Protein AF-A0AAV4P6A0-F1 (afdb_monomer)

Solvent-accessible surface area (backbone atoms only — not comparable to full-atom values): 8470 Å² total; per-residue (Å²): 112,60,69,64,52,51,50,52,52,66,58,44,40,60,53,52,48,51,50,48,66,57,45,41,59,52,51,48,50,50,47,65,57,45,40,60,52,51,45,49,50,44,66,57,47,37,61,52,52,46,50,51,46,65,57,45,41,61,52,51,49,51,50,50,66,61,45,46,62,52,52,49,50,53,38,52,74,75,37,68,89,52,31,65,61,45,67,57,46,43,61,51,51,52,49,51,48,65,58,46,43,61,51,51,47,50,49,45,66,56,47,38,60,51,51,45,48,50,46,65,56,47,38,61,51,51,48,50,50,46,65,58,46,42,61,53,52,49,50,50,48,65,55,44,42,61,52,50,54,54,50,53,49,67,76,47,67,131

Radius of gyration: 32.52 Å; Cα contacts (8 Å, |Δi|>4): 75; chains: 1; bounding box: 69×30×82 Å

Structure (mmCIF, N/CA/C/O backbone):
data_AF-A0AAV4P6A0-F1
#
_entry.id   AF-A0AAV4P6A0-F1
#
loop_
_atom_site.group_PDB
_atom_site.id
_atom_site.type_symbol
_atom_site.label_atom_id
_atom_site.label_alt_id
_atom_site.label_comp_id
_atom_site.label_asym_id
_atom_site.label_entity_id
_atom_site.label_seq_id
_atom_site.pdbx_PDB_ins_code
_atom_site.Cartn_x
_atom_site.Cartn_y
_atom_site.Cartn_z
_atom_site.occupancy
_atom_site.B_iso_or_equiv
_atom_site.auth_seq_id
_atom_site.auth_comp_id
_atom_site.auth_asym_id
_atom_site.auth_atom_id
_atom_site.pdbx_PDB_model_num
ATOM 1 N N . MET A 1 1 ? 52.052 -4.033 -24.718 1.00 58.22 1 MET A N 1
ATOM 2 C CA . MET A 1 1 ? 50.921 -3.395 -24.006 1.00 58.22 1 MET A CA 1
ATOM 3 C C . MET A 1 1 ? 49.819 -2.939 -24.967 1.00 58.22 1 MET A C 1
ATOM 5 O O . MET A 1 1 ? 48.699 -3.402 -24.805 1.00 58.22 1 MET A O 1
ATOM 9 N N . CYS A 1 2 ? 50.126 -2.152 -26.010 1.00 71.12 2 CYS A N 1
ATOM 10 C CA . CYS A 1 2 ? 49.137 -1.702 -27.014 1.00 71.12 2 CYS A CA 1
ATOM 11 C C . CYS A 1 2 ? 48.278 -2.815 -27.665 1.00 71.12 2 CYS A C 1
ATOM 13 O O . CYS A 1 2 ? 47.063 -2.651 -27.709 1.00 71.12 2 CYS A O 1
ATOM 15 N N . PRO A 1 3 ? 48.831 -3.968 -28.106 1.00 77.19 3 PRO A N 1
ATOM 16 C CA . PRO A 1 3 ? 48.034 -4.987 -28.805 1.00 77.19 3 PRO A CA 1
ATOM 17 C C . PRO A 1 3 ? 47.009 -5.700 -27.911 1.00 77.19 3 PRO A C 1
ATOM 19 O O . PRO A 1 3 ? 45.880 -5.943 -28.327 1.00 77.19 3 PRO A O 1
ATOM 22 N N . GLN A 1 4 ? 47.381 -6.010 -26.662 1.00 78.06 4 GLN A N 1
ATOM 23 C CA . GLN A 1 4 ? 46.468 -6.625 -25.688 1.00 78.06 4 GLN A CA 1
ATOM 24 C C . GLN A 1 4 ? 45.371 -5.651 -25.244 1.00 78.06 4 GLN A C 1
ATOM 26 O O . GLN A 1 4 ? 44.220 -6.055 -25.101 1.00 78.06 4 GLN A O 1
ATOM 31 N N . TYR A 1 5 ? 45.709 -4.370 -25.072 1.00 77.06 5 TYR A N 1
ATOM 32 C CA . TYR A 1 5 ? 44.739 -3.332 -24.731 1.00 77.06 5 TYR A CA 1
ATOM 33 C C . TYR A 1 5 ? 43.736 -3.091 -25.870 1.00 77.06 5 TYR A C 1
ATOM 35 O O . TYR A 1 5 ? 42.530 -3.106 -25.635 1.00 77.06 5 TYR A O 1
ATOM 43 N N . LEU A 1 6 ? 44.214 -2.975 -27.116 1.00 82.62 6 LEU A N 1
ATOM 44 C CA . LEU A 1 6 ? 43.359 -2.831 -28.299 1.00 82.62 6 LEU A CA 1
ATOM 45 C C . LEU A 1 6 ? 42.426 -4.037 -28.474 1.00 82.62 6 LEU A C 1
ATOM 47 O O . LEU A 1 6 ? 41.234 -3.855 -28.724 1.00 82.62 6 LEU A O 1
ATOM 51 N N . LYS A 1 7 ? 42.940 -5.260 -28.290 1.00 82.81 7 LYS A N 1
ATOM 52 C CA . LYS A 1 7 ? 42.134 -6.487 -28.333 1.00 82.81 7 LYS A CA 1
ATOM 53 C C . LYS A 1 7 ? 41.018 -6.470 -27.281 1.00 82.81 7 LYS A C 1
ATOM 55 O O . LYS A 1 7 ? 39.863 -6.681 -27.629 1.00 82.81 7 LYS A O 1
ATOM 60 N N . SER A 1 8 ? 41.351 -6.134 -26.034 1.00 82.25 8 SER A N 1
ATOM 61 C CA . SER A 1 8 ? 40.383 -6.056 -24.931 1.00 82.25 8 SER A CA 1
ATOM 62 C C . SER A 1 8 ? 39.260 -5.048 -25.206 1.00 82.25 8 SER A C 1
ATOM 64 O O . SER A 1 8 ? 38.083 -5.375 -25.076 1.00 82.25 8 SER A O 1
ATOM 66 N N . VAL A 1 9 ? 39.594 -3.841 -25.677 1.00 80.12 9 VAL A N 1
ATOM 67 C CA . VAL A 1 9 ? 38.588 -2.814 -26.007 1.00 80.12 9 VAL A CA 1
ATOM 68 C C . VAL A 1 9 ? 37.716 -3.234 -27.199 1.00 80.12 9 VAL A C 1
ATOM 70 O O . VAL A 1 9 ? 36.501 -3.032 -27.175 1.00 80.12 9 VAL A O 1
ATOM 73 N N . THR A 1 10 ? 38.314 -3.868 -28.213 1.00 83.06 10 THR A N 1
ATOM 74 C CA . THR A 1 10 ? 37.605 -4.370 -29.407 1.00 83.06 10 THR A CA 1
ATOM 75 C C . THR A 1 10 ? 36.602 -5.473 -29.067 1.00 83.06 10 THR A C 1
ATOM 77 O O . THR A 1 10 ? 35.544 -5.544 -29.687 1.00 83.06 10 THR A O 1
ATOM 80 N N . GLU A 1 11 ? 36.890 -6.295 -28.058 1.00 84.75 11 GLU A N 1
ATOM 81 C CA . GLU A 1 11 ? 35.981 -7.337 -27.565 1.00 84.75 11 GLU A CA 1
ATOM 82 C C . GLU A 1 11 ? 34.917 -6.776 -26.599 1.00 84.75 11 GLU A C 1
ATOM 84 O O . GLU A 1 11 ? 33.753 -7.176 -26.657 1.00 84.75 11 GLU A O 1
ATOM 89 N N . MET A 1 12 ? 35.279 -5.809 -25.748 1.00 79.38 12 MET A N 1
ATOM 90 C CA . MET A 1 12 ? 34.399 -5.265 -24.706 1.00 79.38 12 MET A CA 1
ATOM 91 C C . MET A 1 12 ? 33.318 -4.324 -25.251 1.00 79.38 12 MET A C 1
ATOM 93 O O . MET A 1 12 ? 32.170 -4.388 -24.809 1.00 79.38 12 MET A O 1
ATOM 97 N N . CYS A 1 13 ? 33.647 -3.448 -26.207 1.00 78.69 13 CYS A N 1
ATOM 98 C CA . CYS A 1 13 ? 32.693 -2.454 -26.712 1.00 78.69 13 CYS A CA 1
ATOM 99 C C . CYS A 1 13 ? 31.428 -3.077 -27.341 1.00 78.69 13 CYS A C 1
ATOM 101 O O . CYS A 1 13 ? 30.331 -2.652 -26.975 1.00 78.69 13 CYS A O 1
ATOM 103 N N . PRO A 1 14 ? 31.519 -4.094 -28.224 1.00 82.94 14 PRO A N 1
ATOM 104 C CA . PRO A 1 14 ? 30.337 -4.765 -28.764 1.00 82.94 14 PRO A CA 1
ATOM 105 C C . PRO A 1 14 ? 29.514 -5.494 -27.696 1.00 82.94 14 PRO A C 1
ATOM 107 O O . PRO A 1 14 ? 28.286 -5.469 -27.749 1.00 82.94 14 PRO A O 1
ATOM 110 N N . GLN A 1 15 ? 30.170 -6.118 -26.709 1.00 83.00 15 GLN A N 1
ATOM 111 C CA . GLN A 1 15 ? 29.486 -6.808 -25.609 1.00 83.00 15 GLN A CA 1
ATOM 112 C C . GLN A 1 15 ? 28.716 -5.830 -24.717 1.00 83.00 15 GLN A C 1
ATOM 114 O O . GLN A 1 15 ? 27.561 -6.083 -24.376 1.00 83.00 15 GLN A O 1
ATOM 119 N N . TYR A 1 16 ? 29.328 -4.695 -24.381 1.00 76.06 16 TYR A N 1
ATOM 120 C CA . TYR A 1 16 ? 28.686 -3.645 -23.599 1.00 76.06 16 TYR A CA 1
ATOM 121 C C . TYR A 1 16 ? 27.490 -3.037 -24.342 1.00 76.06 16 TYR A C 1
ATOM 123 O O . TYR A 1 16 ? 26.405 -2.921 -23.775 1.00 76.06 16 TYR A O 1
ATOM 131 N N . LEU A 1 17 ? 27.653 -2.730 -25.634 1.00 79.50 17 LEU A N 1
ATOM 132 C CA . LEU A 1 17 ? 26.576 -2.197 -26.470 1.00 79.50 17 LEU A CA 1
ATOM 133 C C . LEU A 1 17 ? 25.410 -3.184 -26.594 1.00 79.50 17 LEU A C 1
ATOM 135 O O . LEU A 1 17 ? 24.254 -2.784 -26.455 1.00 79.50 17 LEU A O 1
ATOM 139 N N . LYS A 1 18 ? 25.703 -4.475 -26.788 1.00 82.81 18 LYS A N 1
ATOM 140 C CA . LYS A 1 18 ? 24.693 -5.539 -26.792 1.00 82.81 18 LYS A CA 1
ATOM 141 C C . LYS A 1 18 ? 23.938 -5.598 -25.461 1.00 82.81 18 LYS A C 1
ATOM 143 O O . LYS A 1 18 ? 22.713 -5.546 -25.466 1.00 82.81 18 LYS A O 1
ATOM 148 N N . SER A 1 19 ? 24.661 -5.626 -24.341 1.00 78.44 19 SER A N 1
ATOM 149 C CA . SER A 1 19 ? 24.074 -5.684 -22.997 1.00 78.44 19 SER A CA 1
ATOM 150 C C . SER A 1 19 ? 23.137 -4.502 -22.727 1.00 78.44 19 SER A C 1
ATOM 152 O O . SER A 1 19 ? 21.990 -4.690 -22.329 1.00 78.44 19 SER A O 1
ATOM 154 N N . VAL A 1 20 ? 23.566 -3.274 -23.032 1.00 74.81 20 VAL A N 1
ATOM 155 C CA . VAL A 1 20 ? 22.729 -2.074 -22.854 1.00 74.81 20 VAL A CA 1
ATOM 156 C C . VAL A 1 20 ? 21.504 -2.090 -23.775 1.00 74.81 20 VAL A C 1
ATOM 158 O O . VAL A 1 20 ? 20.401 -1.757 -23.338 1.00 74.81 20 VAL A O 1
ATOM 161 N N . THR A 1 21 ? 21.673 -2.519 -25.029 1.00 79.56 21 THR A N 1
ATOM 162 C CA . THR A 1 21 ? 20.576 -2.612 -26.009 1.00 79.56 21 THR A CA 1
ATOM 163 C C . THR A 1 21 ? 19.525 -3.649 -25.598 1.00 79.56 21 THR A C 1
ATOM 165 O O . THR A 1 21 ? 18.344 -3.462 -25.883 1.00 79.56 21 THR A O 1
ATOM 168 N N . GLU A 1 22 ? 19.924 -4.711 -24.896 1.00 84.69 22 GLU A N 1
ATOM 169 C CA . GLU A 1 22 ? 19.014 -5.733 -24.362 1.00 84.69 22 GLU A CA 1
ATOM 170 C C . GLU A 1 22 ? 18.357 -5.297 -23.037 1.00 84.69 22 GLU A C 1
ATOM 172 O O . GLU A 1 22 ? 17.149 -5.474 -22.862 1.00 84.69 22 GLU A O 1
ATOM 177 N N . MET A 1 23 ? 19.113 -4.684 -22.119 1.00 77.94 23 MET A N 1
ATOM 178 C CA . MET A 1 23 ? 18.621 -4.319 -20.783 1.00 77.94 23 MET A CA 1
ATOM 179 C C . MET A 1 23 ? 17.684 -3.108 -20.782 1.00 77.94 23 MET A C 1
ATOM 181 O O . MET A 1 23 ? 16.684 -3.117 -20.064 1.00 77.94 23 MET A O 1
ATOM 185 N N . CYS A 1 24 ? 17.968 -2.058 -21.562 1.00 78.38 24 CYS A N 1
ATOM 186 C CA . CYS A 1 24 ? 17.172 -0.824 -21.519 1.00 78.38 24 CYS A CA 1
ATOM 187 C C . CYS A 1 24 ? 15.690 -1.037 -21.875 1.00 78.38 24 CYS A C 1
ATOM 189 O O . CYS A 1 24 ? 14.834 -0.584 -21.110 1.00 78.38 24 CYS A O 1
ATOM 191 N N . PRO A 1 25 ? 15.342 -1.745 -22.967 1.00 82.44 25 PRO A N 1
ATOM 192 C CA . PRO A 1 25 ? 13.946 -2.038 -23.282 1.00 82.44 25 PRO A CA 1
ATOM 193 C C . PRO A 1 25 ? 13.268 -2.915 -22.223 1.00 82.44 25 PRO A C 1
ATOM 195 O O . PRO A 1 25 ? 12.101 -2.693 -21.903 1.00 82.44 25 PRO A O 1
ATOM 198 N N . GLN A 1 26 ? 13.986 -3.888 -21.650 1.00 85.00 26 GLN A N 1
ATOM 199 C CA . GLN A 1 26 ? 13.456 -4.756 -20.591 1.00 85.00 26 GLN A CA 1
ATOM 200 C C . GLN A 1 26 ? 13.164 -3.975 -19.307 1.00 85.00 26 GLN A C 1
ATOM 202 O O . GLN A 1 26 ? 12.116 -4.171 -18.688 1.00 85.00 26 GLN A O 1
ATOM 207 N N . TYR A 1 27 ? 14.056 -3.059 -18.933 1.00 78.62 27 TYR A N 1
ATOM 208 C CA . TYR A 1 27 ? 13.874 -2.184 -17.781 1.00 78.62 27 TYR A CA 1
ATOM 209 C C . TYR A 1 27 ? 12.683 -1.242 -17.981 1.00 78.62 27 TYR A C 1
ATOM 211 O O . TYR A 1 27 ? 11.800 -1.178 -17.126 1.00 78.62 27 TYR A O 1
ATOM 219 N N . LEU A 1 28 ? 12.595 -0.590 -19.147 1.00 82.81 28 LEU A N 1
ATOM 220 C CA . LEU A 1 28 ? 11.464 0.271 -19.498 1.00 82.81 28 LEU A CA 1
ATOM 221 C C . LEU A 1 28 ? 10.135 -0.495 -19.453 1.00 82.81 28 LEU A C 1
ATOM 223 O O . LEU A 1 28 ? 9.164 -0.010 -18.872 1.00 82.81 28 LEU A O 1
ATOM 227 N N . LYS A 1 29 ? 10.101 -1.706 -20.022 1.00 87.12 29 LYS A N 1
ATOM 228 C CA . LYS A 1 29 ? 8.930 -2.588 -19.977 1.00 87.12 29 LYS A CA 1
ATOM 229 C C . LYS A 1 29 ? 8.537 -2.917 -18.535 1.00 87.12 29 LYS A C 1
ATOM 231 O O . LYS A 1 29 ? 7.384 -2.725 -18.166 1.00 87.12 29 LYS A O 1
ATOM 236 N N . SER A 1 30 ? 9.502 -3.330 -17.715 1.00 84.56 30 SER A N 1
ATOM 237 C CA . SER A 1 30 ? 9.272 -3.686 -16.308 1.00 84.56 30 SER A CA 1
ATOM 238 C C . SER A 1 30 ? 8.674 -2.524 -15.514 1.00 84.56 30 SER A C 1
ATOM 240 O O . SER A 1 30 ? 7.700 -2.705 -14.790 1.00 84.56 30 SER A O 1
ATOM 242 N N . VAL A 1 31 ? 9.211 -1.312 -15.681 1.00 82.25 31 VAL A N 1
ATOM 243 C CA . VAL A 1 31 ? 8.699 -0.113 -14.998 1.00 82.25 31 VAL A CA 1
ATOM 244 C C . VAL A 1 31 ? 7.301 0.261 -15.501 1.00 82.25 31 VAL A C 1
ATOM 246 O O . VAL A 1 31 ? 6.421 0.574 -14.699 1.00 82.25 31 VAL A O 1
ATOM 249 N N . THR A 1 32 ? 7.069 0.166 -16.814 1.00 86.50 32 THR A N 1
ATOM 250 C CA . THR A 1 32 ? 5.762 0.449 -17.434 1.00 86.50 32 THR A CA 1
ATOM 251 C C . THR A 1 32 ? 4.674 -0.519 -16.964 1.00 86.50 32 THR A C 1
ATOM 253 O O . THR A 1 32 ? 3.522 -0.118 -16.823 1.00 86.50 32 THR A O 1
ATOM 256 N N . GLU A 1 33 ? 5.026 -1.772 -16.673 1.00 90.00 33 GLU A N 1
ATOM 257 C CA . GLU A 1 33 ? 4.099 -2.776 -16.139 1.00 90.00 33 GLU A CA 1
ATOM 258 C C . GLU A 1 33 ? 3.901 -2.639 -14.618 1.00 90.00 33 GLU A C 1
ATOM 260 O O . GLU A 1 33 ? 2.774 -2.745 -14.128 1.00 90.00 33 GLU A O 1
ATOM 265 N N . MET A 1 34 ? 4.969 -2.360 -13.864 1.00 85.75 34 MET A N 1
ATOM 266 C C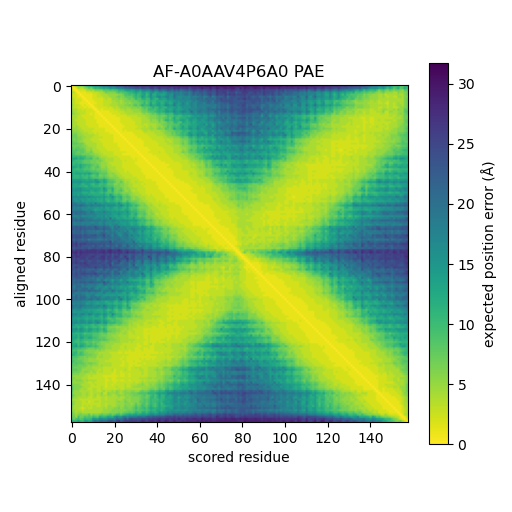A . MET A 1 34 ? 4.942 -2.316 -12.398 1.00 85.75 34 MET A CA 1
ATOM 267 C C . MET A 1 34 ? 4.229 -1.075 -11.848 1.00 85.75 34 MET A C 1
ATOM 269 O O . MET A 1 34 ? 3.439 -1.195 -10.910 1.00 85.75 34 MET A O 1
ATOM 273 N N . CYS A 1 35 ? 4.482 0.116 -12.402 1.00 86.38 35 CYS A N 1
ATOM 274 C CA . CYS A 1 35 ? 3.943 1.366 -11.852 1.00 86.38 35 CYS A CA 1
ATOM 275 C C . CYS A 1 35 ? 2.402 1.396 -11.794 1.00 86.38 35 CYS A C 1
ATOM 277 O O . CYS A 1 35 ? 1.862 1.713 -10.730 1.00 86.38 35 CYS A O 1
ATOM 279 N N . PRO A 1 36 ? 1.665 1.036 -12.864 1.00 89.88 36 PRO A N 1
ATOM 280 C CA . PRO A 1 36 ? 0.204 0.984 -12.817 1.00 89.88 36 PRO A CA 1
ATOM 281 C C . PRO A 1 36 ? -0.326 -0.074 -11.844 1.00 89.88 36 PRO A C 1
ATOM 283 O O . PRO A 1 36 ? -1.314 0.171 -11.153 1.00 89.88 36 PRO A O 1
ATOM 286 N N . GLN A 1 37 ? 0.328 -1.238 -11.761 1.00 91.81 37 GLN A N 1
ATOM 287 C CA . GLN A 1 37 ? -0.066 -2.303 -10.834 1.00 91.81 37 GLN A CA 1
ATOM 288 C C . GLN A 1 37 ? 0.117 -1.879 -9.376 1.00 91.81 37 GLN A C 1
ATOM 290 O O . GLN A 1 37 ? -0.774 -2.097 -8.555 1.00 91.81 37 GLN A O 1
ATOM 295 N N . TYR A 1 38 ? 1.237 -1.228 -9.064 1.00 87.81 38 TYR A N 1
ATOM 296 C CA . TYR A 1 38 ? 1.489 -0.678 -7.739 1.00 87.81 38 TYR A CA 1
ATOM 297 C C . TYR A 1 38 ? 0.449 0.391 -7.377 1.00 87.81 38 TYR A C 1
ATOM 299 O O . TYR A 1 38 ? -0.175 0.292 -6.322 1.00 87.81 38 TYR A O 1
ATOM 307 N N . LEU A 1 39 ? 0.180 1.351 -8.271 1.00 91.31 39 LEU A N 1
ATOM 308 C CA . LEU A 1 39 ? -0.859 2.368 -8.059 1.00 91.31 39 LEU A CA 1
ATOM 309 C C . LEU A 1 39 ? -2.231 1.752 -7.796 1.00 91.31 39 LEU A C 1
ATOM 311 O O . LEU A 1 39 ? -2.915 2.153 -6.853 1.00 91.31 39 LEU A O 1
ATOM 315 N N . LYS A 1 40 ? -2.625 0.767 -8.608 1.00 92.62 40 LYS A N 1
ATOM 316 C CA . LYS A 1 40 ? -3.882 0.040 -8.432 1.00 92.62 40 LYS A CA 1
ATOM 317 C C . LYS A 1 40 ? -3.943 -0.619 -7.054 1.00 92.62 40 LYS A C 1
ATOM 319 O O . LYS A 1 40 ? -4.904 -0.399 -6.325 1.00 92.62 40 LYS A O 1
ATOM 324 N N . SER A 1 41 ? -2.895 -1.350 -6.678 1.00 90.75 41 SER A N 1
ATOM 325 C CA . SER A 1 41 ? -2.804 -2.038 -5.388 1.00 90.75 41 SER A CA 1
ATOM 326 C C . SER A 1 41 ? -2.943 -1.068 -4.210 1.00 90.75 41 SER A C 1
ATOM 328 O O . SER A 1 41 ? -3.765 -1.282 -3.322 1.00 90.75 41 SER A O 1
ATOM 330 N N . VAL A 1 42 ? -2.221 0.057 -4.227 1.00 89.56 42 VAL A N 1
ATOM 331 C CA . VAL A 1 42 ? -2.325 1.077 -3.170 1.00 89.56 42 VAL A CA 1
ATOM 332 C C . VAL A 1 42 ? -3.725 1.699 -3.119 1.00 89.56 42 VAL A C 1
ATOM 334 O O . VAL A 1 42 ? -4.295 1.850 -2.037 1.00 89.56 42 VAL A O 1
ATOM 337 N N . THR A 1 43 ? -4.301 2.019 -4.280 1.00 92.06 43 THR A N 1
ATOM 338 C CA . THR A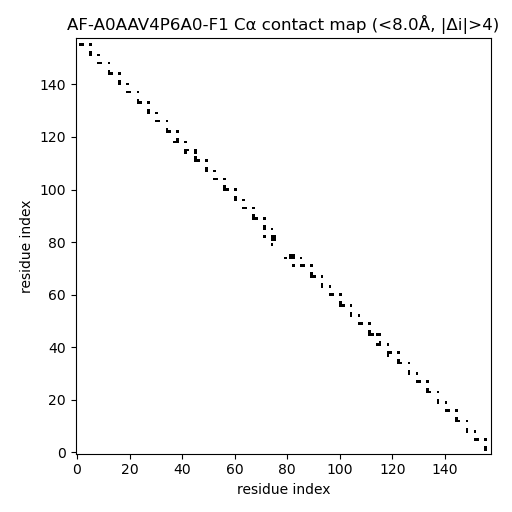 1 43 ? -5.640 2.625 -4.389 1.00 92.06 43 THR A CA 1
ATOM 339 C C . THR A 1 43 ? -6.735 1.686 -3.878 1.00 92.06 43 THR A C 1
ATOM 341 O O . THR A 1 43 ? -7.713 2.150 -3.297 1.00 92.06 43 THR A O 1
ATOM 344 N N . GLU A 1 44 ? -6.573 0.373 -4.049 1.00 92.94 44 GLU A N 1
ATOM 345 C CA . GLU A 1 44 ? -7.520 -0.636 -3.565 1.00 92.94 44 GLU A CA 1
ATOM 346 C C . GLU A 1 44 ? -7.328 -0.949 -2.071 1.00 92.94 44 GLU A C 1
ATOM 348 O O . GLU A 1 44 ? -8.306 -1.004 -1.321 1.00 92.94 44 GLU A O 1
ATOM 353 N N . MET A 1 45 ? -6.083 -1.116 -1.611 1.00 89.00 45 MET A N 1
ATOM 354 C CA . MET A 1 45 ? -5.793 -1.549 -0.239 1.00 89.00 45 MET A CA 1
ATOM 355 C C . MET A 1 45 ? -5.986 -0.443 0.801 1.00 89.00 45 MET A C 1
ATOM 357 O O . MET A 1 45 ? -6.507 -0.716 1.883 1.00 89.00 45 MET A O 1
ATOM 361 N N . CYS A 1 46 ? -5.589 0.803 0.514 1.00 90.38 46 CYS A N 1
ATOM 362 C CA . CYS A 1 46 ? -5.643 1.882 1.509 1.00 90.38 46 CYS A CA 1
ATOM 363 C C . CYS A 1 46 ? -7.064 2.161 2.029 1.00 90.38 46 CYS A C 1
ATOM 365 O O . CYS A 1 46 ? -7.244 2.188 3.250 1.00 90.38 46 CYS A O 1
ATOM 367 N N . PRO A 1 47 ? -8.092 2.325 1.172 1.00 91.81 47 PRO A N 1
ATOM 368 C CA . PRO A 1 47 ? -9.461 2.529 1.640 1.00 91.81 47 PRO A CA 1
ATOM 369 C C . PRO A 1 47 ? -10.014 1.322 2.403 1.00 91.81 47 PRO A C 1
ATOM 371 O O . PRO A 1 47 ? -10.714 1.499 3.399 1.00 91.81 47 PRO A O 1
ATOM 374 N N . GLN A 1 48 ? -9.689 0.099 1.968 1.00 92.88 48 GLN A N 1
ATOM 375 C CA . GLN A 1 48 ? -10.124 -1.126 2.646 1.00 92.88 48 GLN A CA 1
ATOM 376 C C . GLN A 1 48 ? -9.519 -1.241 4.046 1.00 92.88 48 GLN A C 1
ATOM 378 O O . GLN A 1 48 ? -10.234 -1.532 5.005 1.00 92.88 48 GLN A O 1
ATOM 383 N N . TYR A 1 49 ? -8.222 -0.966 4.179 1.00 89.44 49 TYR A N 1
ATOM 384 C CA . TYR A 1 49 ? -7.535 -0.974 5.465 1.00 89.44 49 TYR A CA 1
ATOM 385 C C . TYR A 1 49 ? -8.085 0.106 6.404 1.00 89.44 49 TYR A C 1
ATOM 387 O O . TYR A 1 49 ? -8.412 -0.192 7.553 1.00 89.44 49 TYR A O 1
ATOM 395 N N . LEU A 1 50 ? -8.287 1.330 5.902 1.00 92.06 50 LEU A N 1
ATOM 396 C CA . LEU A 1 50 ? -8.891 2.417 6.674 1.00 92.06 50 LEU A CA 1
ATOM 397 C C . LEU A 1 50 ? -10.296 2.051 7.166 1.00 92.06 50 LEU A C 1
ATOM 399 O O . LEU A 1 50 ? -10.609 2.250 8.342 1.00 92.06 50 LEU A O 1
ATOM 403 N N . LYS A 1 51 ? -11.131 1.484 6.288 1.00 92.69 51 LYS A N 1
ATOM 404 C CA . LYS A 1 51 ? -12.474 1.016 6.641 1.00 92.69 51 LYS A CA 1
ATOM 405 C C . LYS A 1 51 ? -12.416 -0.048 7.737 1.00 92.69 51 LYS A C 1
ATOM 407 O O . LYS A 1 51 ? -13.089 0.097 8.751 1.00 92.69 51 LYS A O 1
ATOM 412 N N . SER A 1 52 ? -11.569 -1.061 7.560 1.00 91.31 52 SER A N 1
ATOM 413 C CA .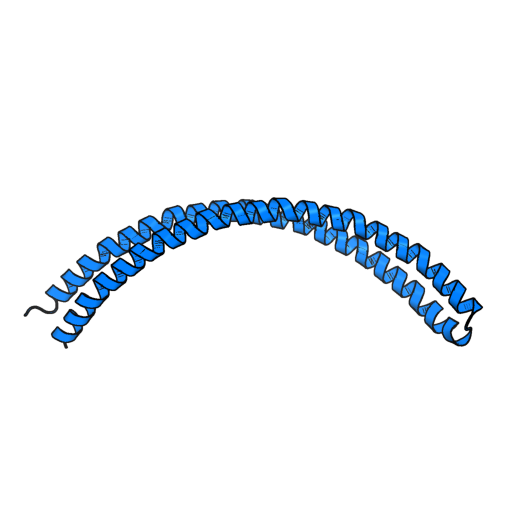 SER A 1 52 ? -11.402 -2.158 8.516 1.00 91.31 52 SER A CA 1
ATOM 414 C C . SER A 1 52 ? -11.015 -1.649 9.907 1.00 91.31 52 SER A C 1
ATOM 416 O O . SER A 1 52 ? -11.664 -1.979 10.896 1.00 91.31 52 SER A O 1
ATOM 418 N N . VAL A 1 53 ? -10.022 -0.761 10.000 1.00 88.06 53 VAL A N 1
ATOM 419 C CA . VAL A 1 53 ? -9.601 -0.177 11.285 1.00 88.06 53 VAL A CA 1
ATOM 420 C C . VAL A 1 53 ? -10.704 0.691 11.901 1.00 88.06 53 VAL A C 1
ATOM 422 O O . VAL A 1 53 ? -10.955 0.602 13.104 1.00 88.06 53 VAL A O 1
ATOM 425 N N . THR A 1 54 ? -11.406 1.480 11.084 1.00 91.19 54 THR A N 1
ATOM 426 C CA . THR A 1 54 ? -12.529 2.322 11.535 1.00 91.19 54 THR A CA 1
ATOM 427 C C . THR A 1 54 ? -13.684 1.495 12.101 1.00 91.19 54 THR A C 1
ATOM 429 O O . THR A 1 54 ? -14.323 1.918 13.063 1.00 91.19 54 THR A O 1
ATOM 432 N N . GLU A 1 55 ? -13.932 0.305 11.554 1.00 92.00 55 GLU A N 1
ATOM 433 C CA . GLU A 1 55 ? -14.973 -0.613 12.029 1.00 92.00 55 GLU A CA 1
ATOM 434 C C . GLU A 1 55 ? -14.522 -1.425 13.256 1.00 92.00 55 GLU A C 1
ATOM 436 O O . GLU A 1 55 ? -15.277 -1.555 14.222 1.00 92.00 55 GLU A O 1
ATOM 441 N N . MET A 1 56 ? -13.287 -1.938 13.257 1.00 87.25 56 MET A N 1
ATOM 442 C CA . MET A 1 56 ? -12.787 -2.829 14.310 1.00 87.25 56 MET A CA 1
ATOM 443 C C . MET A 1 56 ? -12.454 -2.102 15.615 1.00 87.25 56 MET A C 1
ATOM 445 O O . MET A 1 56 ? -12.738 -2.632 16.689 1.00 87.25 56 MET A O 1
ATOM 449 N N . CYS A 1 57 ? -11.866 -0.901 15.568 1.00 87.50 57 CYS A N 1
ATOM 450 C CA . CYS A 1 57 ? -11.419 -0.214 16.786 1.00 87.50 57 CYS A CA 1
ATOM 451 C C . CYS A 1 57 ? -12.555 0.078 17.782 1.00 87.50 57 CYS A C 1
ATOM 453 O O . CYS A 1 57 ? -12.405 -0.267 18.958 1.00 87.50 57 CYS A O 1
ATOM 455 N N . PRO A 1 58 ? -13.702 0.655 17.368 1.00 88.81 58 PRO A N 1
ATOM 456 C CA . PRO A 1 58 ? -14.823 0.879 18.279 1.00 88.81 58 PRO A CA 1
ATOM 457 C C . PRO A 1 58 ? -15.422 -0.426 18.816 1.00 88.81 58 PRO A C 1
ATOM 459 O O . PRO A 1 58 ? -15.792 -0.493 19.987 1.00 88.81 58 PRO A O 1
ATOM 462 N N . GLN A 1 59 ? -15.496 -1.473 17.984 1.00 90.56 59 GLN A N 1
ATOM 463 C CA . GLN A 1 59 ? -16.012 -2.785 18.390 1.00 90.56 59 GLN A CA 1
ATOM 464 C C . GLN A 1 59 ? -15.113 -3.454 19.432 1.00 90.56 59 GLN A C 1
ATOM 466 O O . GLN A 1 59 ? -15.610 -3.994 20.423 1.00 90.56 59 GLN A O 1
ATOM 471 N N . TYR A 1 60 ? -13.797 -3.386 19.237 1.00 84.62 60 TYR A N 1
ATOM 472 C CA . TYR A 1 60 ? -12.820 -3.909 20.184 1.00 84.62 60 TYR A CA 1
ATOM 473 C C . TYR A 1 60 ? -12.880 -3.160 21.519 1.00 84.62 60 TYR A C 1
ATOM 475 O O . TYR A 1 60 ? -12.973 -3.796 22.570 1.00 84.62 60 TYR A O 1
ATOM 483 N N . LEU A 1 61 ? -12.924 -1.822 21.483 1.00 87.00 61 LEU A N 1
ATOM 484 C CA . LEU A 1 61 ? -13.067 -0.999 22.686 1.00 87.00 61 LEU A CA 1
ATOM 485 C C . LEU A 1 61 ? -14.343 -1.363 23.456 1.00 87.00 61 LEU A C 1
ATOM 487 O O . LEU A 1 61 ? -14.272 -1.658 24.647 1.00 87.00 61 LEU A O 1
ATOM 491 N N . LYS A 1 62 ? -15.487 -1.422 22.762 1.00 88.06 62 LYS A N 1
ATOM 492 C CA . LYS A 1 62 ? -16.770 -1.826 23.349 1.00 88.06 62 LYS A CA 1
ATOM 493 C C . LYS A 1 62 ? -16.684 -3.208 24.002 1.00 88.06 62 LYS A C 1
ATOM 495 O O . LYS A 1 62 ? -17.072 -3.357 25.156 1.00 88.06 62 LYS A O 1
ATOM 500 N N . SER A 1 63 ? -16.133 -4.191 23.290 1.00 83.19 63 SER A N 1
ATOM 501 C CA . SER A 1 63 ? -16.014 -5.569 23.783 1.00 83.19 63 SER A CA 1
ATOM 502 C C . SER A 1 63 ? -15.181 -5.636 25.062 1.00 83.19 63 SER A C 1
ATOM 504 O O . SER A 1 63 ? -15.577 -6.279 26.030 1.00 83.19 63 SER A O 1
ATOM 506 N N . VAL A 1 64 ? -14.047 -4.934 25.110 1.00 79.19 64 VAL A N 1
ATOM 507 C CA . VAL A 1 64 ? -13.197 -4.885 26.308 1.00 79.19 64 VAL A CA 1
ATOM 508 C C . VAL A 1 64 ? -13.912 -4.184 27.470 1.00 79.19 64 VAL A C 1
ATOM 510 O O . VAL A 1 64 ? -13.879 -4.690 28.595 1.00 79.19 64 VAL A O 1
ATOM 513 N N . THR A 1 65 ? -14.599 -3.065 27.211 1.00 82.81 65 THR A N 1
ATOM 514 C CA . THR A 1 65 ? -15.398 -2.349 28.221 1.00 82.81 65 THR A CA 1
ATOM 515 C C . THR A 1 65 ? -16.512 -3.214 28.813 1.00 82.81 65 THR A C 1
ATOM 517 O O . THR A 1 65 ? -16.761 -3.131 30.015 1.00 82.81 65 THR A O 1
A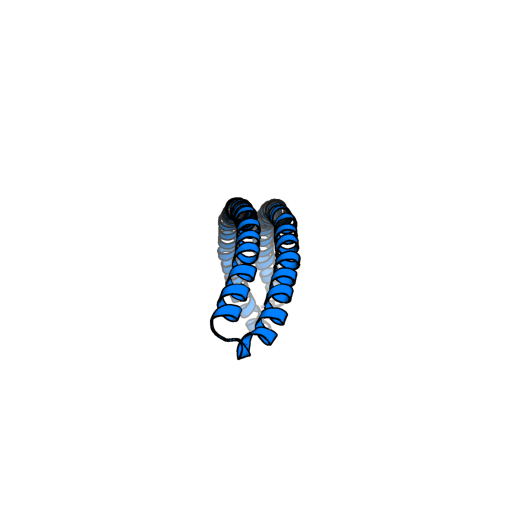TOM 520 N N . GLU A 1 66 ? -17.145 -4.072 28.013 1.00 85.94 66 GLU A N 1
ATOM 521 C CA . GLU A 1 66 ? -18.200 -4.985 28.469 1.00 85.94 66 GLU A CA 1
ATOM 522 C C . GLU A 1 66 ? -17.648 -6.219 29.206 1.00 85.94 66 GLU A C 1
ATOM 524 O O . GLU A 1 66 ? -18.206 -6.629 30.227 1.00 85.94 66 GLU A O 1
ATOM 529 N N . MET A 1 67 ? -16.539 -6.799 28.733 1.00 76.50 67 MET A N 1
ATOM 530 C CA . MET A 1 67 ? -15.976 -8.033 29.297 1.00 76.50 67 MET A CA 1
ATOM 531 C C . MET A 1 67 ? -15.243 -7.821 30.625 1.00 76.50 67 MET A C 1
ATOM 533 O O . MET A 1 67 ? -15.320 -8.683 31.501 1.00 76.50 67 MET A O 1
ATOM 537 N N . CYS A 1 68 ? -14.535 -6.702 30.813 1.00 78.12 68 CYS A N 1
ATOM 538 C CA . CYS A 1 68 ? -13.724 -6.497 32.020 1.00 78.12 68 CYS A CA 1
ATOM 539 C C . CYS A 1 68 ? -14.535 -6.541 33.332 1.00 78.12 68 CYS A C 1
ATOM 541 O O . CYS A 1 68 ? -14.127 -7.259 34.248 1.00 78.12 68 CYS A O 1
ATOM 543 N N . PRO A 1 69 ? -15.684 -5.845 33.457 1.00 78.19 69 PRO A N 1
ATOM 544 C CA . PRO A 1 69 ? -16.518 -5.931 34.656 1.00 78.19 69 PRO A CA 1
ATOM 545 C C . PRO A 1 69 ? -17.079 -7.338 34.894 1.00 78.19 69 PRO A C 1
ATOM 547 O O . PRO A 1 69 ? -17.140 -7.792 36.037 1.00 78.19 69 PRO A O 1
ATOM 550 N N . GLN A 1 70 ? -17.459 -8.046 33.823 1.00 80.62 70 GLN A N 1
ATOM 551 C CA . GLN A 1 70 ? -17.963 -9.421 33.911 1.00 80.62 70 GLN A CA 1
ATOM 552 C C . GLN A 1 70 ? -16.878 -10.379 34.407 1.00 80.62 70 GLN A C 1
ATOM 554 O O . GLN A 1 70 ? -17.126 -11.172 35.312 1.00 80.62 70 GLN A O 1
ATOM 559 N N . TYR A 1 71 ? -15.662 -10.261 33.873 1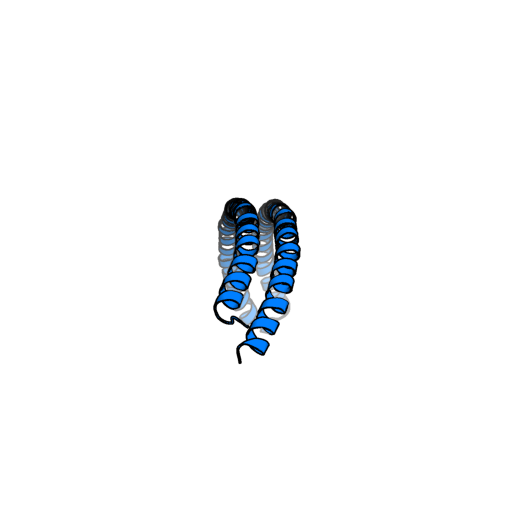.00 76.75 71 TYR A N 1
ATOM 560 C CA . TYR A 1 71 ? -14.516 -11.051 34.311 1.00 76.75 71 TYR A CA 1
ATOM 561 C C . TYR A 1 71 ? -14.191 -10.809 35.792 1.00 76.75 71 TYR A C 1
ATOM 563 O O . TYR A 1 71 ? -14.009 -11.761 36.552 1.00 76.75 71 TYR A O 1
ATOM 571 N N . LEU A 1 72 ? -14.193 -9.545 36.228 1.00 75.38 72 LEU A N 1
ATOM 572 C CA . LEU A 1 72 ? -13.947 -9.179 37.623 1.00 75.38 72 LEU A CA 1
ATOM 573 C C . LEU A 1 72 ? -15.014 -9.763 38.562 1.00 75.38 72 LEU A C 1
ATOM 575 O O . LEU A 1 72 ? -14.674 -10.312 39.613 1.00 75.38 72 LEU A O 1
ATOM 579 N N . LYS A 1 73 ? -16.291 -9.722 38.160 1.00 77.94 73 LYS A N 1
ATOM 580 C CA . LYS A 1 73 ? -17.389 -10.359 38.898 1.00 77.94 73 LYS A CA 1
ATOM 581 C C . LYS A 1 73 ? -17.186 -11.875 39.017 1.00 77.94 73 LYS A C 1
ATOM 583 O O . LYS A 1 73 ? -17.192 -12.392 40.131 1.00 77.94 73 LYS A O 1
ATOM 588 N N . SER A 1 74 ? -16.924 -12.566 37.907 1.00 74.56 74 SER A N 1
ATOM 589 C CA . SER A 1 74 ? -16.718 -14.023 37.895 1.00 74.56 74 SER A CA 1
ATOM 590 C C . SER A 1 74 ? -15.546 -14.463 38.777 1.00 74.56 74 SER A C 1
ATOM 592 O O . SER A 1 74 ? -15.641 -15.460 39.491 1.00 74.56 74 SER A O 1
ATOM 594 N N . VAL A 1 75 ? -14.438 -13.714 38.778 1.00 70.81 75 VAL A N 1
ATOM 595 C CA . VAL A 1 75 ? -13.285 -14.012 39.647 1.00 70.81 75 VAL A CA 1
ATOM 596 C C . VAL A 1 75 ? -13.627 -13.798 41.122 1.00 70.81 75 VAL A C 1
ATOM 598 O O . VAL A 1 75 ? -13.224 -14.605 41.959 1.00 70.81 75 VAL A O 1
ATOM 601 N N . THR A 1 76 ? -14.392 -12.748 41.436 1.00 71.12 76 THR A N 1
ATOM 602 C CA . THR A 1 76 ? -14.851 -12.466 42.807 1.00 71.12 76 THR A CA 1
ATOM 603 C C . THR A 1 76 ? -15.703 -13.603 43.365 1.00 71.12 76 THR A C 1
ATOM 605 O O . THR A 1 76 ? -15.554 -13.958 44.532 1.00 71.12 76 THR A O 1
ATOM 608 N N . GLU A 1 77 ? -16.562 -14.195 42.534 1.00 75.62 77 GLU A N 1
ATOM 609 C CA . GLU A 1 77 ? -17.454 -15.290 42.927 1.00 75.62 77 GLU A CA 1
ATOM 610 C C . GLU A 1 77 ? -16.722 -16.636 43.070 1.00 75.62 77 GLU A C 1
ATOM 612 O O . GLU A 1 77 ? -17.047 -17.410 43.968 1.00 75.62 77 GLU A O 1
ATOM 617 N N . MET A 1 78 ? -15.728 -16.923 42.219 1.00 70.75 78 MET A N 1
ATOM 618 C CA . MET A 1 78 ? -15.082 -18.244 42.182 1.00 70.75 78 MET A CA 1
ATOM 619 C C . MET A 1 78 ? -13.823 -18.365 43.046 1.00 70.75 78 MET A C 1
ATOM 621 O O . MET A 1 78 ? -13.599 -19.418 43.644 1.00 70.75 78 MET A O 1
ATOM 625 N N . CYS A 1 79 ? -12.979 -17.329 43.108 1.00 66.69 79 CYS A N 1
ATOM 626 C CA . CYS A 1 79 ? -11.644 -17.444 43.702 1.00 66.69 79 CYS A CA 1
ATOM 627 C C . CYS A 1 79 ? -11.188 -16.144 44.398 1.00 66.69 79 CYS A C 1
ATOM 629 O O . CYS A 1 79 ? -10.423 -15.365 43.817 1.00 66.69 79 CYS A O 1
ATOM 631 N N . PRO A 1 80 ? -11.529 -15.940 45.686 1.00 69.12 80 PRO A N 1
ATOM 632 C CA . PRO A 1 80 ? -11.144 -14.747 46.451 1.00 69.12 80 PRO A CA 1
ATOM 633 C C . PRO A 1 80 ? -9.629 -14.488 46.500 1.00 69.12 80 PRO A C 1
ATOM 635 O O . PRO A 1 80 ? -9.193 -13.348 46.630 1.00 69.12 80 PRO A O 1
ATOM 638 N N . GLN A 1 81 ? -8.812 -15.537 46.353 1.00 70.00 81 GLN A N 1
ATOM 639 C CA . GLN A 1 81 ? -7.348 -15.448 46.353 1.00 70.00 81 GLN A CA 1
ATOM 640 C C . GLN A 1 81 ? -6.786 -14.685 45.139 1.00 70.00 81 GLN A C 1
ATOM 642 O O . GLN A 1 81 ? -5.739 -14.052 45.254 1.00 70.00 81 GLN A O 1
ATOM 647 N N . TYR A 1 82 ? -7.486 -14.688 43.997 1.00 64.25 82 TYR A N 1
ATOM 648 C CA . TYR A 1 82 ? -7.085 -13.948 42.790 1.00 64.25 82 TYR A CA 1
ATOM 649 C C . TYR A 1 82 ? -7.731 -12.563 42.691 1.00 64.25 82 TYR A C 1
ATOM 651 O O . TYR A 1 82 ? -7.371 -11.780 41.808 1.00 64.25 82 TYR A O 1
ATOM 659 N N . LEU A 1 83 ? -8.656 -12.244 43.606 1.00 73.50 83 LEU A N 1
ATOM 660 C CA . LEU A 1 83 ? -9.427 -11.005 43.594 1.00 73.50 83 LEU A CA 1
ATOM 661 C C . LEU A 1 83 ? -8.507 -9.789 43.513 1.00 73.50 83 LEU A C 1
ATOM 663 O O . LEU A 1 83 ? -8.667 -8.966 42.619 1.00 73.50 83 LEU A O 1
ATOM 667 N N . LYS A 1 84 ? -7.502 -9.702 44.392 1.00 72.62 84 LYS A N 1
ATOM 668 C CA . LYS A 1 84 ? -6.600 -8.546 44.452 1.00 72.62 84 LYS A CA 1
ATOM 669 C C . LYS A 1 84 ? -5.909 -8.286 43.108 1.00 72.62 84 LYS A C 1
ATOM 671 O O . LYS A 1 84 ? -6.013 -7.185 42.580 1.00 72.62 84 LYS A O 1
ATOM 676 N N . SER A 1 85 ? -5.294 -9.311 42.513 1.00 70.12 85 SER A N 1
ATOM 677 C CA . SER A 1 85 ? -4.599 -9.183 41.226 1.00 70.12 85 SER A CA 1
ATOM 678 C C . SER A 1 85 ? -5.544 -8.803 40.084 1.00 70.12 85 SER A C 1
ATOM 680 O O . SER A 1 85 ? -5.211 -7.951 39.267 1.00 70.12 85 SER A O 1
ATOM 682 N N . VAL A 1 86 ? -6.743 -9.387 40.018 1.00 70.12 86 VAL A N 1
ATOM 683 C CA . VAL A 1 86 ? -7.708 -9.074 38.948 1.00 70.12 86 VAL A CA 1
ATOM 684 C C . VAL A 1 86 ? -8.308 -7.675 39.105 1.00 70.12 86 VAL A C 1
ATOM 686 O O . VAL A 1 86 ? -8.499 -6.980 38.104 1.00 70.12 86 VAL A O 1
ATOM 689 N N . THR A 1 87 ? -8.542 -7.239 40.344 1.00 72.75 87 THR A N 1
ATOM 690 C CA . THR A 1 87 ? -9.049 -5.893 40.660 1.00 72.75 87 THR A CA 1
ATOM 691 C C . THR A 1 87 ? -8.023 -4.808 40.319 1.00 72.75 87 THR A C 1
ATOM 693 O O . THR A 1 87 ? -8.407 -3.703 39.948 1.00 72.75 87 THR A O 1
ATOM 696 N N . GLU A 1 88 ? -6.726 -5.123 40.377 1.00 77.56 88 GLU A N 1
ATOM 697 C CA . GLU A 1 88 ? -5.645 -4.229 39.942 1.00 77.56 88 GLU A CA 1
ATOM 698 C C . GLU A 1 88 ? -5.452 -4.243 38.411 1.00 77.56 88 GLU A C 1
ATOM 700 O O . GLU A 1 88 ? -5.301 -3.184 37.799 1.00 77.56 88 GLU A O 1
ATOM 705 N N . MET A 1 89 ? -5.505 -5.417 37.767 1.00 71.06 89 MET A N 1
ATOM 706 C CA . MET A 1 89 ? -5.215 -5.560 36.330 1.00 71.06 89 MET A CA 1
ATOM 707 C C . MET A 1 89 ? -6.351 -5.094 35.408 1.00 71.06 89 MET A C 1
ATOM 709 O O . MET A 1 89 ? -6.075 -4.495 34.369 1.00 71.06 89 MET A O 1
ATOM 713 N N . CYS A 1 90 ? -7.623 -5.345 35.745 1.00 76.19 90 CYS A N 1
ATOM 714 C CA . CYS A 1 90 ? -8.738 -5.014 34.841 1.00 76.19 90 CYS A CA 1
ATOM 715 C C . CYS A 1 90 ? -8.857 -3.508 34.545 1.00 76.19 90 CYS A C 1
ATOM 717 O O . CYS A 1 90 ? -8.963 -3.150 33.370 1.00 76.19 90 CYS A O 1
ATOM 719 N N . PRO A 1 91 ? -8.801 -2.600 35.543 1.00 79.44 91 PRO A N 1
ATOM 720 C CA . PRO A 1 91 ? -8.839 -1.162 35.280 1.00 79.44 91 PRO A CA 1
ATOM 721 C C . PRO A 1 91 ? -7.635 -0.676 34.467 1.00 79.44 91 PRO A C 1
ATOM 723 O O . PRO A 1 91 ? -7.787 0.195 33.612 1.00 79.44 91 PRO A O 1
ATOM 726 N N . GLN A 1 92 ? -6.448 -1.249 34.699 1.00 81.94 92 GLN A N 1
ATOM 727 C CA . GLN A 1 92 ? -5.247 -0.921 33.927 1.00 81.94 92 GLN A CA 1
ATOM 728 C C . GLN A 1 92 ? -5.392 -1.349 32.466 1.00 81.94 92 GLN A C 1
ATOM 730 O O . GLN A 1 92 ? -5.137 -0.547 31.572 1.00 81.94 92 GLN A O 1
ATOM 735 N N . TYR A 1 93 ? -5.878 -2.567 32.218 1.00 75.44 93 TYR A N 1
ATOM 736 C CA . TYR A 1 93 ? -6.135 -3.062 30.868 1.00 75.44 93 TYR A CA 1
ATOM 737 C C . TYR A 1 93 ? -7.174 -2.204 30.130 1.00 75.44 93 TYR A C 1
ATOM 739 O O . TYR A 1 93 ? -6.935 -1.786 28.996 1.00 75.44 93 TYR A O 1
ATOM 747 N N . LEU A 1 94 ? -8.285 -1.861 30.795 1.00 82.25 94 LEU A N 1
ATOM 748 C CA . LEU A 1 94 ? -9.299 -0.948 30.255 1.00 82.25 94 LEU A CA 1
ATOM 749 C C . LEU A 1 94 ? -8.708 0.409 29.883 1.00 82.25 94 LEU A C 1
ATOM 751 O O . LEU A 1 94 ? -8.969 0.916 28.790 1.00 82.25 94 LEU A O 1
ATOM 755 N N . LYS A 1 95 ? -7.900 0.986 30.777 1.00 86.00 95 LYS A N 1
ATOM 756 C CA . LYS A 1 95 ? -7.220 2.257 30.535 1.00 86.00 95 LYS A CA 1
ATOM 757 C C . LYS A 1 95 ? -6.304 2.162 29.315 1.00 86.00 95 LYS A C 1
ATOM 759 O O . LYS A 1 95 ? -6.440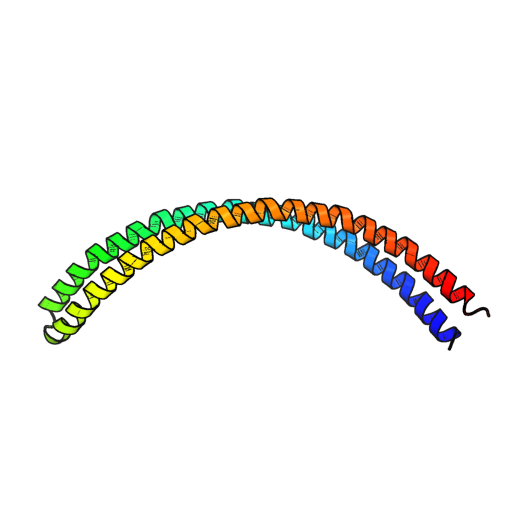 2.976 28.406 1.00 86.00 95 LYS A O 1
ATOM 764 N N . SER A 1 96 ? -5.451 1.140 29.242 1.00 82.38 96 SER A N 1
ATOM 765 C CA . SER A 1 96 ? -4.549 0.935 28.104 1.00 82.38 96 SER A CA 1
ATOM 766 C C . SER A 1 96 ? -5.304 0.789 26.784 1.00 82.38 96 SER A C 1
ATOM 768 O O . SER A 1 96 ? -4.939 1.423 25.798 1.00 82.38 96 SER A O 1
ATOM 770 N N . VAL A 1 97 ? -6.382 0.002 26.742 1.00 77.88 97 VAL A N 1
ATOM 771 C CA . VAL A 1 97 ? -7.182 -0.167 25.517 1.00 77.88 97 VAL A CA 1
ATOM 772 C C . VAL A 1 97 ? -7.878 1.138 25.116 1.00 77.88 97 VAL A C 1
ATOM 774 O O . VAL A 1 97 ? -7.884 1.485 23.932 1.00 77.88 97 VAL A O 1
ATOM 777 N N . THR A 1 98 ? -8.404 1.886 26.088 1.00 86.00 98 THR A N 1
ATOM 778 C CA . THR A 1 98 ? -9.066 3.184 25.865 1.00 86.00 98 THR A CA 1
ATOM 779 C C . THR A 1 98 ? -8.093 4.248 25.351 1.00 86.00 98 THR A C 1
ATOM 781 O O . THR A 1 98 ? -8.483 5.091 24.548 1.00 86.00 98 THR A O 1
ATOM 784 N N . GLU A 1 99 ? -6.824 4.196 25.760 1.00 89.62 99 GLU A N 1
ATOM 785 C CA . GLU A 1 99 ? -5.775 5.102 25.276 1.00 89.62 99 GLU A CA 1
ATOM 786 C C . GLU A 1 99 ? -5.237 4.689 23.894 1.00 89.62 99 GLU A C 1
ATOM 788 O O . GLU A 1 99 ? -5.058 5.542 23.023 1.00 89.62 99 GLU A O 1
ATOM 793 N N . MET A 1 100 ? -5.017 3.391 23.658 1.00 83.56 100 MET A N 1
ATOM 794 C CA . MET A 1 100 ? -4.403 2.896 22.419 1.00 83.56 100 MET A CA 1
ATOM 795 C C . MET A 1 100 ? -5.347 2.924 21.212 1.00 83.56 100 MET A C 1
ATOM 797 O O . MET A 1 100 ? -4.913 3.272 20.114 1.00 83.56 100 MET A O 1
ATOM 801 N N . CYS A 1 101 ? -6.629 2.568 21.373 1.00 86.19 101 CYS A N 1
ATOM 802 C CA . CYS A 1 101 ? -7.537 2.436 20.223 1.00 86.19 101 CYS A CA 1
ATOM 803 C C . CYS A 1 101 ? -7.730 3.752 19.447 1.00 86.19 101 CYS A C 1
ATOM 805 O O . CYS A 1 101 ? -7.587 3.734 18.221 1.00 86.19 101 CYS A O 1
ATOM 807 N N . PRO A 1 102 ? -7.995 4.903 20.098 1.00 89.25 102 PRO A N 1
ATOM 808 C CA . PRO A 1 102 ? -8.119 6.177 19.392 1.00 89.25 102 PRO A CA 1
ATOM 809 C C . PRO A 1 102 ? -6.810 6.615 18.729 1.00 89.25 102 PRO A C 1
ATOM 811 O O . PRO A 1 102 ? -6.837 7.172 17.633 1.00 89.25 102 PRO A O 1
ATOM 814 N N . GLN A 1 103 ? -5.662 6.348 19.364 1.00 91.56 103 GLN A N 1
ATOM 815 C CA . GLN A 1 103 ? -4.348 6.669 18.798 1.00 91.56 103 GLN A CA 1
ATOM 816 C C . GLN A 1 103 ? -4.062 5.851 17.538 1.00 91.56 103 GLN A C 1
ATOM 818 O O . GLN A 1 103 ? -3.626 6.408 16.530 1.00 91.56 103 GLN A O 1
ATOM 823 N N . TYR A 1 104 ? -4.355 4.551 17.569 1.00 86.38 104 TYR A N 1
ATOM 824 C CA . TYR A 1 104 ? -4.197 3.678 16.411 1.00 86.38 104 TYR A CA 1
ATOM 825 C C . TYR A 1 104 ? -5.129 4.089 15.263 1.00 86.38 104 TYR A C 1
ATOM 827 O O . TYR A 1 104 ? -4.669 4.251 14.132 1.00 86.38 104 TYR A O 1
ATOM 835 N N . LEU A 1 105 ? -6.406 4.366 15.555 1.00 91.00 105 LEU A N 1
ATOM 836 C CA . LEU A 1 105 ? -7.358 4.864 14.559 1.00 91.00 105 LEU A CA 1
ATOM 837 C C . LEU A 1 105 ? -6.884 6.179 13.924 1.00 91.00 105 LEU A C 1
ATOM 839 O O . LEU A 1 105 ? -6.902 6.319 12.699 1.00 91.00 105 LEU A O 1
ATOM 843 N N . LYS A 1 106 ? -6.421 7.128 14.745 1.00 92.06 106 LYS A N 1
ATOM 844 C CA . LYS A 1 106 ? -5.864 8.401 14.273 1.00 92.06 106 LYS A CA 1
ATOM 845 C C . LYS A 1 106 ? -4.661 8.174 13.359 1.00 92.06 106 LYS A C 1
ATOM 847 O O . LYS A 1 106 ? -4.638 8.703 12.253 1.00 92.06 106 LYS A O 1
ATOM 852 N N . SER A 1 107 ? -3.708 7.346 13.786 1.00 91.31 107 SER A N 1
ATOM 853 C CA . SER A 1 107 ? -2.505 7.035 13.009 1.00 91.31 107 SER A CA 1
ATOM 854 C C . SER A 1 107 ? -2.851 6.449 11.638 1.00 91.31 107 SER A C 1
ATOM 856 O O . SER A 1 107 ? -2.346 6.917 10.621 1.00 91.31 107 SER A O 1
ATOM 858 N N . VAL A 1 108 ? -3.771 5.484 11.575 1.00 88.81 108 VAL A N 1
ATOM 859 C CA . VAL A 1 108 ? -4.202 4.889 10.300 1.00 88.81 108 VAL A CA 1
ATOM 860 C C . VAL A 1 108 ? -4.928 5.906 9.413 1.00 88.81 108 VAL A C 1
ATOM 862 O O . VAL A 1 108 ? -4.680 5.948 8.205 1.00 88.81 108 VAL A O 1
ATOM 865 N N . THR A 1 109 ? -5.769 6.756 10.007 1.00 91.31 109 THR A N 1
ATOM 866 C CA . THR A 1 10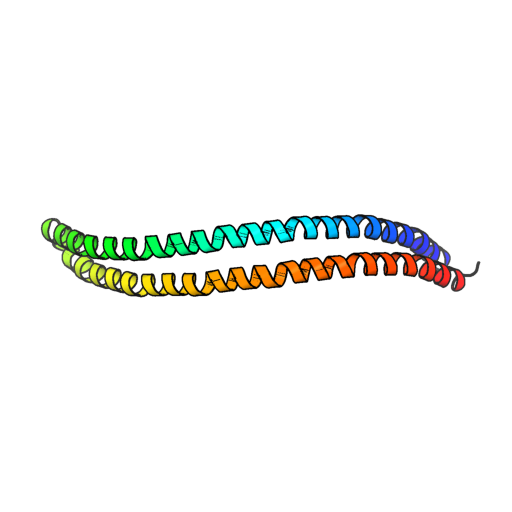9 ? -6.498 7.823 9.300 1.00 91.31 109 THR A CA 1
ATOM 867 C C . THR A 1 109 ? -5.560 8.876 8.708 1.00 91.31 109 THR A C 1
ATOM 869 O O . THR A 1 109 ? -5.840 9.409 7.638 1.00 91.31 109 THR A O 1
ATOM 872 N N . GLU A 1 110 ? -4.427 9.148 9.355 1.00 92.81 110 GLU A N 1
ATOM 873 C CA . GLU A 1 110 ? -3.406 10.078 8.858 1.00 92.81 110 GLU A CA 1
ATOM 874 C C . GLU A 1 110 ? -2.480 9.428 7.815 1.00 92.81 110 GLU A C 1
ATOM 876 O O . GLU A 1 110 ? -2.172 10.046 6.793 1.00 92.81 110 GLU A O 1
ATOM 881 N N . MET A 1 111 ? -2.064 8.175 8.027 1.00 88.75 111 MET A N 1
ATOM 882 C CA . MET A 1 111 ? -1.098 7.494 7.156 1.00 88.75 111 MET A CA 1
ATOM 883 C C . MET A 1 111 ? -1.690 7.052 5.814 1.00 88.75 111 MET A C 1
ATOM 885 O O . MET A 1 111 ? -1.017 7.177 4.791 1.00 88.75 111 MET A O 1
ATOM 889 N N . CYS A 1 112 ? -2.928 6.539 5.777 1.00 89.94 112 CYS A N 1
ATOM 890 C CA . CYS A 1 112 ? -3.491 5.990 4.533 1.00 89.94 112 CYS A CA 1
ATOM 891 C C . CYS A 1 112 ? -3.602 7.036 3.408 1.00 89.94 112 CYS A C 1
ATOM 893 O O . CYS A 1 112 ? -3.144 6.752 2.298 1.00 89.94 112 CYS A O 1
ATOM 895 N N . PRO A 1 113 ? -4.142 8.249 3.648 1.00 91.38 113 PRO A N 1
ATOM 896 C CA . PRO A 1 113 ? -4.201 9.284 2.619 1.00 91.38 113 PRO A CA 1
ATOM 897 C C . PRO A 1 113 ? -2.814 9.760 2.180 1.00 91.38 113 PRO A C 1
ATOM 899 O O . PRO A 1 113 ? -2.603 10.009 0.994 1.00 91.38 113 PRO A O 1
ATOM 902 N N . GLN A 1 114 ? -1.861 9.865 3.114 1.00 92.50 114 GLN A N 1
ATOM 903 C CA . GLN A 1 114 ? -0.483 10.247 2.795 1.00 92.50 114 GLN A CA 1
ATOM 904 C C . GLN A 1 114 ? 0.183 9.214 1.887 1.00 92.50 114 GLN A C 1
ATOM 906 O O . GLN A 1 114 ? 0.757 9.582 0.867 1.00 92.50 114 GLN A O 1
ATOM 911 N N . TYR A 1 115 ? 0.047 7.928 2.208 1.00 89.06 115 TYR A N 1
ATOM 912 C CA . TYR A 1 115 ? 0.609 6.852 1.400 1.00 89.06 115 TYR A CA 1
ATOM 913 C C . TYR A 1 115 ? 0.005 6.815 -0.010 1.00 89.06 115 TYR A C 1
ATOM 915 O O . TYR A 1 115 ? 0.737 6.721 -0.996 1.00 89.06 115 TYR A O 1
ATOM 923 N N . LEU A 1 116 ? -1.318 6.982 -0.124 1.00 91.88 116 LEU A N 1
ATOM 924 C CA . LEU A 1 116 ? -2.007 7.055 -1.414 1.00 91.88 116 LEU A CA 1
ATOM 925 C C . LEU A 1 116 ? -1.554 8.266 -2.239 1.00 91.88 116 LEU A C 1
ATOM 927 O O . LEU A 1 116 ? -1.299 8.138 -3.440 1.00 91.88 116 LEU A O 1
ATOM 931 N N . LYS A 1 117 ? -1.395 9.429 -1.598 1.00 92.94 117 LYS A N 1
ATOM 932 C CA . LYS A 1 117 ? -0.853 10.633 -2.235 1.00 92.94 117 LYS A CA 1
ATOM 933 C C . LYS A 1 117 ? 0.567 10.392 -2.749 1.00 92.94 117 LYS A C 1
ATOM 935 O O . LYS A 1 117 ? 0.822 10.620 -3.928 1.00 92.94 117 LYS A O 1
ATOM 940 N N . SER A 1 118 ? 1.462 9.874 -1.909 1.00 90.62 118 SER A N 1
ATOM 941 C CA . SER A 1 118 ? 2.844 9.580 -2.297 1.00 90.62 118 SER A CA 1
ATOM 942 C C . SER A 1 118 ? 2.916 8.590 -3.458 1.00 90.62 118 SER A C 1
ATOM 944 O O . SER A 1 118 ? 3.665 8.821 -4.403 1.00 90.62 118 SER A O 1
ATOM 946 N N . ALA A 1 119 ? 2.113 7.523 -3.442 1.00 89.00 119 ALA A N 1
ATOM 947 C CA . ALA A 1 119 ? 2.049 6.582 -4.558 1.00 89.00 119 ALA A CA 1
ATOM 948 C C . ALA A 1 119 ? 1.605 7.278 -5.858 1.00 89.00 119 ALA A C 1
ATOM 950 O O . ALA A 1 119 ? 2.264 7.122 -6.890 1.00 89.00 119 ALA A O 1
ATOM 951 N N . THR A 1 120 ? 0.539 8.084 -5.784 1.00 91.00 120 THR A N 1
ATOM 952 C CA . THR A 1 120 ? -0.045 8.822 -6.919 1.00 91.00 120 THR A CA 1
ATOM 953 C C . THR A 1 120 ? 0.912 9.864 -7.501 1.00 91.00 120 THR A C 1
ATOM 955 O O . THR A 1 120 ? 0.914 10.081 -8.710 1.00 91.00 120 THR A O 1
ATOM 958 N N . GLU A 1 121 ? 1.755 10.484 -6.675 1.00 92.06 121 GLU A N 1
ATOM 959 C CA . GLU A 1 121 ? 2.755 11.464 -7.115 1.00 92.06 121 GLU A CA 1
ATOM 960 C C . GLU A 1 121 ? 4.024 10.797 -7.669 1.00 92.06 121 GLU A C 1
ATOM 962 O O . GLU A 1 121 ? 4.512 11.184 -8.733 1.00 92.06 121 GLU A O 1
ATOM 967 N N . MET A 1 122 ? 4.554 9.777 -6.985 1.00 86.62 122 MET A N 1
ATOM 968 C CA . MET A 1 122 ? 5.847 9.177 -7.335 1.00 86.62 122 MET A CA 1
ATOM 969 C C . MET A 1 122 ? 5.782 8.286 -8.575 1.00 86.62 122 MET A C 1
ATOM 971 O O . MET A 1 122 ? 6.702 8.314 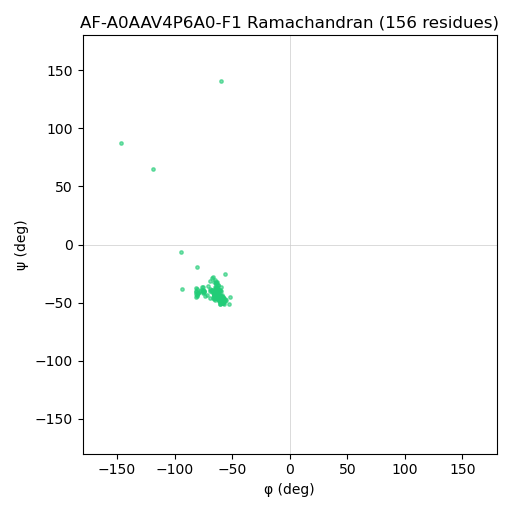-9.391 1.00 86.62 122 MET A O 1
ATOM 975 N N . CYS A 1 123 ? 4.721 7.494 -8.754 1.00 87.25 123 CYS A N 1
ATOM 976 C CA . CYS A 1 123 ? 4.688 6.507 -9.840 1.00 87.25 123 CYS A CA 1
ATOM 977 C C . CYS A 1 123 ? 4.695 7.138 -11.239 1.00 87.25 123 CYS A C 1
ATOM 979 O O . CYS A 1 123 ? 5.499 6.705 -12.067 1.00 87.25 123 CYS A O 1
ATOM 981 N N . PRO A 1 124 ? 3.885 8.176 -11.530 1.00 88.56 124 PRO A N 1
ATOM 982 C CA . PRO A 1 124 ? 3.952 8.857 -12.820 1.00 88.56 124 PRO A CA 1
ATOM 983 C C . PRO A 1 124 ? 5.301 9.546 -13.053 1.00 88.56 124 PRO A C 1
ATOM 985 O O . PRO A 1 124 ? 5.817 9.518 -14.169 1.00 88.56 124 PRO A O 1
ATOM 988 N N . GLN A 1 125 ? 5.894 10.139 -12.009 1.00 89.94 125 GLN A N 1
ATOM 989 C CA . GLN A 1 125 ? 7.207 10.785 -12.103 1.00 89.94 125 GLN A CA 1
ATOM 990 C C . GLN A 1 125 ? 8.312 9.776 -12.414 1.00 89.94 125 GLN A C 1
ATOM 992 O O . GLN A 1 125 ? 9.137 10.015 -13.296 1.00 89.94 125 GLN A O 1
ATOM 997 N N . TYR A 1 126 ? 8.304 8.633 -11.731 1.00 84.88 126 TYR A N 1
ATOM 998 C CA . TYR A 1 126 ? 9.264 7.563 -11.960 1.00 84.88 126 TYR A CA 1
ATOM 999 C C . TYR A 1 126 ? 9.120 6.972 -13.367 1.00 84.88 126 TYR A C 1
ATOM 1001 O O . TYR A 1 126 ? 10.110 6.864 -14.091 1.00 84.88 126 TYR A O 1
ATOM 1009 N N . LEU A 1 127 ? 7.888 6.694 -13.807 1.00 86.62 127 LEU A N 1
ATOM 1010 C CA . LEU A 1 127 ? 7.613 6.219 -15.164 1.00 86.62 127 LEU A CA 1
ATOM 1011 C C . LEU A 1 127 ? 8.106 7.210 -16.226 1.00 86.62 127 LEU A C 1
ATOM 1013 O O . LEU A 1 127 ? 8.773 6.811 -17.184 1.00 86.62 127 LEU A O 1
ATOM 1017 N N . LYS A 1 128 ? 7.817 8.504 -16.043 1.00 87.75 128 LYS A N 1
ATOM 1018 C CA . LYS A 1 128 ? 8.295 9.572 -16.927 1.00 87.75 128 LYS A CA 1
ATOM 1019 C C . LYS A 1 128 ? 9.822 9.596 -16.985 1.00 87.75 128 LYS A C 1
ATOM 1021 O O . LYS A 1 128 ? 10.386 9.561 -18.074 1.00 87.75 128 LYS A O 1
ATOM 1026 N N . SER A 1 129 ? 10.481 9.588 -15.827 1.00 84.44 129 SER A N 1
ATOM 1027 C CA . SER A 1 129 ? 11.942 9.609 -15.728 1.00 84.44 129 SER A CA 1
ATOM 1028 C C . SER A 1 129 ? 12.577 8.424 -16.460 1.00 84.44 129 SER A C 1
ATOM 1030 O O . SER A 1 129 ? 13.478 8.615 -17.272 1.00 84.44 129 SER A O 1
ATOM 1032 N N . VAL A 1 130 ? 12.073 7.205 -16.258 1.00 81.06 130 VAL A N 1
ATOM 1033 C CA . VAL A 1 130 ? 12.600 6.012 -16.940 1.00 81.06 130 VAL A CA 1
ATOM 1034 C C . VAL A 1 130 ? 12.351 6.066 -18.451 1.00 81.06 130 VAL A C 1
ATOM 1036 O O . VAL A 1 130 ? 13.248 5.722 -19.226 1.00 81.06 130 VAL A O 1
ATOM 1039 N N . THR A 1 131 ? 11.178 6.549 -18.873 1.00 82.81 131 THR A N 1
ATOM 1040 C CA . THR A 1 131 ? 10.819 6.723 -20.292 1.00 82.81 131 THR A CA 1
ATOM 1041 C C . THR A 1 131 ? 11.714 7.746 -20.994 1.00 82.81 131 THR A C 1
ATOM 1043 O O . THR A 1 131 ? 12.057 7.558 -22.160 1.00 82.81 131 THR A O 1
ATOM 1046 N N . GLU A 1 132 ? 12.141 8.798 -20.295 1.00 86.44 132 GLU A N 1
ATOM 1047 C CA . GLU A 1 132 ? 13.055 9.818 -20.824 1.00 86.44 132 GLU A CA 1
ATOM 1048 C C . GLU A 1 132 ? 14.525 9.360 -20.796 1.00 86.44 132 GLU A C 1
ATOM 1050 O O . GLU A 1 132 ? 15.254 9.563 -21.770 1.00 86.44 132 GLU A O 1
ATOM 1055 N N . MET A 1 133 ? 14.968 8.708 -19.715 1.00 78.62 133 MET A N 1
ATOM 1056 C CA . MET A 1 133 ? 16.369 8.312 -19.527 1.00 78.62 133 MET A CA 1
ATOM 1057 C C . MET A 1 133 ? 16.783 7.114 -20.386 1.00 78.62 133 MET A C 1
ATOM 1059 O O . MET A 1 133 ? 17.897 7.106 -20.909 1.00 78.62 133 MET A O 1
ATOM 1063 N N . CYS A 1 134 ? 15.926 6.099 -20.552 1.00 79.00 134 CYS A N 1
ATOM 1064 C CA . CYS A 1 134 ? 16.306 4.869 -21.261 1.00 79.00 134 CYS A CA 1
ATOM 1065 C C . CYS A 1 134 ? 16.744 5.121 -22.718 1.00 79.00 134 CYS A C 1
ATOM 1067 O O . CYS A 1 134 ? 17.826 4.660 -23.094 1.00 79.00 134 CYS A O 1
ATOM 1069 N N . PRO A 1 135 ? 15.992 5.883 -23.539 1.00 80.56 135 PRO A N 1
ATOM 1070 C CA . PRO A 1 135 ? 16.418 6.212 -24.899 1.00 80.56 135 PRO A CA 1
ATOM 1071 C C . PRO A 1 135 ? 17.699 7.053 -24.941 1.00 80.56 135 PRO A C 1
ATOM 1073 O O . PRO A 1 135 ? 18.552 6.831 -25.800 1.00 80.56 135 PRO A O 1
ATOM 1076 N N . GLN A 1 136 ? 17.857 8.002 -24.011 1.00 82.19 136 GLN A N 1
ATOM 1077 C CA . GLN A 1 136 ? 19.051 8.851 -23.935 1.00 82.19 136 GLN A CA 1
ATOM 1078 C C . GLN A 1 136 ? 20.302 8.040 -23.588 1.00 82.19 136 GLN A C 1
ATOM 1080 O O . GLN A 1 136 ? 21.345 8.208 -24.222 1.00 82.19 136 GLN A O 1
ATOM 1085 N N . TYR A 1 137 ? 20.189 7.129 -22.624 1.00 78.44 137 TYR A N 1
ATOM 1086 C CA . TYR A 1 137 ? 21.276 6.242 -22.233 1.00 78.44 137 TYR A CA 1
ATOM 1087 C C . TYR A 1 137 ? 21.665 5.294 -23.375 1.00 78.44 137 TYR A C 1
ATOM 1089 O O . TYR A 1 137 ? 22.846 5.182 -23.705 1.00 78.44 137 TYR A O 1
ATOM 1097 N N . LEU A 1 138 ? 20.681 4.696 -24.057 1.00 79.94 138 LEU A N 1
ATOM 1098 C CA . LEU A 1 138 ? 20.925 3.835 -25.218 1.00 79.94 138 LEU A CA 1
ATOM 1099 C C . LEU A 1 138 ? 21.615 4.595 -26.360 1.00 79.94 138 LEU A C 1
ATOM 1101 O O . LEU A 1 138 ? 22.587 4.097 -26.936 1.00 79.94 138 LEU A O 1
ATOM 1105 N N . LYS A 1 139 ? 21.172 5.825 -26.648 1.00 83.31 139 LYS A N 1
ATOM 1106 C CA . LYS A 1 139 ? 21.822 6.711 -27.622 1.00 83.31 139 LYS A CA 1
ATOM 1107 C C . LYS A 1 139 ? 23.275 6.999 -27.233 1.00 83.31 139 LYS A C 1
ATOM 1109 O O . LYS A 1 139 ? 24.170 6.810 -28.050 1.00 83.31 139 LYS A O 1
ATOM 1114 N N . SER A 1 140 ? 23.515 7.392 -25.982 1.00 79.19 140 SER A N 1
ATOM 1115 C CA . SER A 1 140 ? 24.855 7.718 -25.479 1.00 79.19 140 SER A CA 1
ATOM 1116 C C . SER A 1 140 ? 25.823 6.536 -25.590 1.00 79.19 140 SER A C 1
ATOM 1118 O O . SER A 1 140 ? 26.945 6.699 -26.070 1.00 79.19 140 SER A O 1
ATOM 1120 N N . VAL A 1 141 ? 25.387 5.329 -25.222 1.00 75.62 141 VAL A N 1
ATOM 1121 C CA . VAL A 1 141 ? 26.211 4.116 -25.342 1.00 75.62 141 VAL A CA 1
ATOM 1122 C C . VAL A 1 141 ? 26.483 3.762 -26.807 1.00 75.62 141 VAL A C 1
ATOM 1124 O O . VAL A 1 141 ? 27.620 3.438 -27.157 1.00 75.62 141 VAL A O 1
ATOM 1127 N N . THR A 1 142 ? 25.475 3.893 -27.673 1.00 79.50 142 THR A N 1
ATOM 1128 C CA . THR A 1 142 ? 25.612 3.645 -29.119 1.00 79.50 142 THR A CA 1
ATOM 1129 C C . THR A 1 142 ? 26.606 4.608 -29.776 1.00 79.50 142 THR A C 1
ATOM 1131 O O . THR A 1 142 ? 27.350 4.208 -30.670 1.00 79.50 142 THR A O 1
ATOM 1134 N N . GLU A 1 143 ? 26.670 5.857 -29.313 1.00 84.12 143 GLU A N 1
ATOM 1135 C CA . GLU A 1 143 ? 27.606 6.872 -29.811 1.00 84.12 143 GLU A CA 1
ATOM 1136 C C . GLU A 1 143 ? 29.018 6.734 -29.211 1.00 84.12 143 GLU A C 1
ATOM 1138 O O . GLU A 1 143 ? 30.009 6.910 -29.925 1.00 84.12 143 GLU A O 1
ATOM 1143 N N . MET A 1 144 ? 29.144 6.393 -27.922 1.00 77.50 144 MET A N 1
ATOM 1144 C CA . MET A 1 144 ? 30.443 6.309 -27.240 1.00 77.50 144 MET A CA 1
ATOM 1145 C C . MET A 1 144 ? 31.287 5.112 -27.677 1.00 77.50 144 MET A C 1
ATOM 1147 O O . MET A 1 144 ? 32.491 5.275 -27.879 1.00 77.50 144 MET A O 1
ATOM 1151 N N . CYS A 1 145 ? 30.702 3.918 -27.829 1.00 77.25 145 CYS A N 1
ATOM 1152 C CA . CYS A 1 145 ? 31.477 2.706 -28.127 1.00 77.25 145 CYS A CA 1
ATOM 1153 C C . CYS A 1 145 ? 32.309 2.822 -29.426 1.00 77.25 145 CYS A C 1
ATOM 1155 O O . CYS A 1 145 ? 33.514 2.556 -29.379 1.00 77.25 145 CYS A O 1
ATOM 1157 N N . PRO A 1 146 ? 31.754 3.289 -30.565 1.00 81.25 146 PRO A N 1
ATOM 1158 C CA . PRO A 1 146 ? 32.534 3.509 -31.785 1.00 81.25 146 PRO A CA 1
ATOM 1159 C C . PRO A 1 146 ? 33.606 4.599 -31.642 1.00 81.25 146 PRO A C 1
ATOM 1161 O O . PRO A 1 146 ? 34.706 4.461 -32.179 1.00 81.25 146 PRO A O 1
ATOM 1164 N N . GLN A 1 147 ? 33.313 5.682 -30.912 1.00 83.62 147 GLN A N 1
ATOM 1165 C CA . GLN A 1 147 ? 34.262 6.784 -30.700 1.00 83.62 147 GLN A CA 1
ATOM 1166 C C . GLN A 1 147 ? 35.443 6.359 -29.823 1.00 83.62 147 GLN A C 1
ATOM 1168 O O . GLN A 1 147 ? 36.592 6.716 -30.105 1.00 83.62 147 GLN A O 1
ATOM 1173 N N . TYR A 1 148 ? 35.176 5.560 -28.792 1.00 80.19 148 TYR A N 1
ATOM 1174 C CA . TYR A 1 148 ? 36.200 5.004 -27.920 1.00 80.19 148 TYR A CA 1
ATOM 1175 C C . TYR A 1 148 ? 37.107 4.031 -28.682 1.00 80.19 148 TYR A C 1
ATOM 1177 O O . TYR A 1 148 ? 38.327 4.201 -28.667 1.00 80.19 148 TYR A O 1
ATOM 1185 N N . LEU A 1 149 ? 36.529 3.108 -29.463 1.00 82.44 149 LEU A N 1
ATOM 1186 C CA . LEU A 1 149 ? 37.280 2.207 -30.350 1.00 82.44 149 LEU A CA 1
ATOM 1187 C C . LEU A 1 149 ? 38.178 2.974 -31.329 1.00 82.44 149 LEU A C 1
ATOM 1189 O O . LEU A 1 149 ? 39.369 2.677 -31.457 1.00 82.44 149 LEU A O 1
ATOM 1193 N N . LYS A 1 150 ? 37.631 4.001 -31.988 1.00 84.94 150 LYS A N 1
ATOM 1194 C CA . LYS A 1 150 ? 38.374 4.859 -32.921 1.00 84.94 150 LYS A CA 1
ATOM 1195 C C . LYS A 1 150 ? 39.535 5.584 -32.236 1.00 84.94 150 LYS A C 1
ATOM 1197 O O . LYS A 1 150 ? 40.611 5.699 -32.819 1.00 84.94 150 LYS A O 1
ATOM 1202 N N . SER A 1 151 ? 39.328 6.067 -31.013 1.00 84.12 151 SER A N 1
ATOM 1203 C CA . SER A 1 151 ? 40.350 6.782 -30.241 1.00 84.12 151 SER A CA 1
ATOM 1204 C C . SER A 1 151 ? 41.480 5.851 -29.801 1.00 84.12 151 SER A C 1
ATOM 1206 O O . SER A 1 151 ? 42.647 6.173 -30.009 1.00 84.12 151 SER A O 1
ATOM 1208 N N . VAL A 1 152 ? 41.152 4.665 -29.280 1.00 82.00 152 VAL A N 1
ATOM 1209 C CA . VAL A 1 152 ? 42.148 3.656 -28.878 1.00 82.00 152 VAL A CA 1
ATOM 1210 C C . VAL A 1 152 ? 42.951 3.154 -30.082 1.00 82.00 152 VAL A C 1
ATOM 1212 O O . VAL A 1 152 ? 44.172 3.047 -29.997 1.00 82.00 152 VAL A O 1
ATOM 1215 N N . THR A 1 153 ? 42.301 2.949 -31.232 1.00 83.88 153 THR A N 1
ATOM 1216 C CA . THR A 1 153 ? 42.979 2.553 -32.481 1.00 83.88 153 THR A CA 1
ATOM 1217 C C . THR A 1 153 ? 43.995 3.605 -32.943 1.00 83.88 153 THR A C 1
ATOM 1219 O O . THR A 1 153 ? 45.086 3.257 -33.378 1.00 83.88 153 THR A O 1
ATOM 1222 N N . LYS A 1 154 ? 43.683 4.902 -32.807 1.00 83.75 154 LYS A N 1
ATOM 1223 C CA . LYS A 1 154 ? 44.617 5.994 -33.144 1.00 83.75 154 LYS A CA 1
ATOM 1224 C C . LYS A 1 154 ? 45.812 6.101 -32.194 1.00 83.75 154 LYS A C 1
ATOM 1226 O O . LYS A 1 154 ? 46.866 6.556 -32.620 1.00 83.75 154 LYS A O 1
ATOM 1231 N N . MET A 1 155 ? 45.640 5.740 -30.921 1.00 81.31 155 MET A N 1
ATOM 1232 C CA . MET A 1 155 ? 46.707 5.779 -29.908 1.00 81.31 155 MET A CA 1
ATOM 1233 C C . MET A 1 155 ? 47.642 4.565 -29.975 1.00 81.31 155 MET A C 1
ATOM 1235 O O . MET A 1 155 ? 48.761 4.632 -29.475 1.00 81.31 155 MET A O 1
ATOM 1239 N N . CYS A 1 156 ? 47.195 3.476 -30.602 1.00 73.75 156 CYS A N 1
ATOM 1240 C CA . CYS A 1 156 ? 47.989 2.285 -30.887 1.00 73.75 156 CYS A CA 1
ATOM 1241 C C . CYS A 1 156 ? 48.081 2.054 -32.406 1.00 73.75 156 CYS A C 1
ATOM 1243 O O . CYS A 1 156 ? 47.532 1.058 -32.890 1.00 73.75 156 CYS A O 1
ATOM 1245 N N . PRO A 1 157 ? 48.724 2.961 -33.171 1.00 64.75 157 PRO A N 1
ATOM 1246 C CA . PRO A 1 157 ? 49.003 2.697 -34.576 1.00 64.75 157 PRO A CA 1
ATOM 1247 C C . PRO A 1 157 ? 49.877 1.438 -34.677 1.00 64.75 157 PRO A C 1
ATOM 1249 O O . PRO A 1 157 ? 50.730 1.210 -33.816 1.00 64.75 157 PRO A O 1
ATOM 1252 N N . GLN A 1 158 ? 49.597 0.596 -35.676 1.00 60.06 158 GLN A N 1
ATOM 1253 C CA . GLN A 1 158 ? 50.445 -0.557 -35.990 1.00 60.06 158 GLN A CA 1
ATOM 1254 C C . GLN A 1 158 ? 51.850 -0.111 -36.386 1.00 60.06 158 GLN A C 1
ATOM 1256 O O . GLN A 1 158 ? 51.952 0.920 -37.091 1.00 60.06 158 GLN A O 1
#

Sequence (158 aa):
MCPQYLKSVTEMCPQYLKSVTEMCPQYLKSVTEMCPQYLKSVTEMCPQYLKSVTEMCPQYLKSVTEMCPQYLKSVTEMCPQYLKSVTEMCPQYLKSVTEMCPQYLKSVTEMCPQYLKSATEMCPQYLKSVTEMCPQYLKSVTEMCPQYLKSVTKMCPQ

pLDDT: mean 82.8, std 7.16, range [58.22, 92.94]

Organism: Caerostris extrusa (NCBI:txid172846)

InterPro domains:
  IPR016024 Armadillo-type fold [SSF48371] (12-151)

Foldseek 3Di:
DLVVVLVVLVVVLVVVLVVLVVVLVVVLVVLVVVLVVLLVVLVVVLVVVLVVLVVVLVVVLVVLVVVLVVVLVVCVVPPVPCNVVSVVVSVVVNVVSVVVSVVVNVVSVVVSVVVSVCSVVVSVVVSVVSVVVSVVVSVVSVVVSVVVSVVSCVVRPD

Secondary structure (DSSP, 8-state):
-HHHHHHHHHHHHHHHHHHHHHHHHHHHHHHHHHHHHHHHHHHHHHHHHHHHHHHHHHHHHHHHHHHHHHHHHHHHHH-HHHHHHHHHHHHHHHHHHHHHHHHHHHHHHHHHHHHHHHHHHHHHHHHHHHHHHHHHHHHHHHHHHHHHHHHHHHHS--

Mean predicted aligned error: 9.63 Å

Nearest PDB structures (foldseek):
  7sqc-assembly1_1J  TM=4.126E-01  e=4.073E+00  Chlamydomonas reinhardtii
  7sqc-assembly1_1Y  TM=2.498E-01  e=1.388E+00  Chlamydomonas reinhardtii
  7s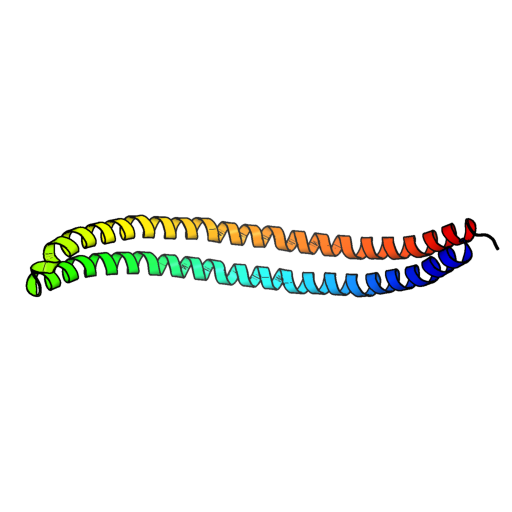qc-assembly1_1K  TM=2.460E-01  e=1.171E+00  Chlamydomonas reinhardtii
  7n6g-assembly1_3U  TM=2.403E-01  e=1.645E+00  Chlamydomonas reinhardtii
  7n6g-assembly1_3Q  TM=2.583E-01  e=8.506E+00  Chlamydomonas reinhardtii